Protein AF-A0A2A2J2Y9-F1 (afdb_monomer_lite)

InterPro domains:
  IPR006342 Methyltransferase FkbM [PF05050] (3-60)
  IPR026913 Probable methyltransferase-like protein 24 [PTHR32026] (1-91)
  IPR029063 S-adenosyl-L-methionine-dependent methyltransferase superfamily [G3DSA:3.40.50.150] (2-69)
  IPR029063 S-adenosyl-L-methionine-dependent methyltransferase superfamily [SSF53335] (8-65)

Organism: NCBI:txid2018661

Structure (mmCIF, N/CA/C/O backbone):
data_AF-A0A2A2J2Y9-F1
#
_entry.id   AF-A0A2A2J2Y9-F1
#
loop_
_atom_site.group_PDB
_atom_site.id
_atom_site.type_symbol
_atom_site.label_atom_id
_atom_site.label_alt_id
_atom_site.label_comp_id
_atom_site.label_asym_id
_atom_site.label_entity_id
_atom_site.label_seq_id
_atom_site.pdbx_PDB_ins_code
_atom_site.Cartn_x
_atom_site.Cartn_y
_atom_site.Cartn_z
_atom_site.occupancy
_atom_site.B_iso_or_equiv
_atom_site.auth_seq_id
_atom_site.auth_comp_id
_atom_site.auth_asym_id
_atom_site.auth_atom_id
_atom_site.pdbx_PDB_model_num
ATOM 1 N N . MET A 1 1 ? -3.480 18.601 1.961 1.00 49.03 1 MET A N 1
ATOM 2 C CA . MET A 1 1 ? -4.949 18.503 2.110 1.00 49.03 1 MET A CA 1
ATOM 3 C C . MET A 1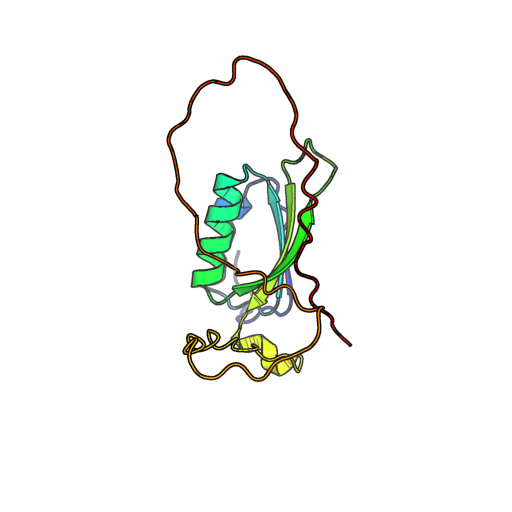 1 ? -5.328 18.974 3.501 1.00 49.03 1 MET A C 1
ATOM 5 O O . MET A 1 1 ? -4.681 18.546 4.449 1.00 49.03 1 MET A O 1
ATOM 9 N N . LYS A 1 2 ? -6.316 19.867 3.633 1.00 45.72 2 LYS A N 1
ATOM 10 C CA . LYS A 1 2 ? -6.972 20.091 4.927 1.00 45.72 2 LYS A CA 1
ATOM 11 C C . LYS A 1 2 ? -7.773 18.824 5.227 1.00 45.72 2 LYS A C 1
ATOM 13 O O . LYS A 1 2 ? -8.546 18.398 4.376 1.00 45.72 2 LYS A O 1
ATOM 18 N N . SER A 1 3 ? -7.522 18.178 6.359 1.00 56.91 3 SER A N 1
ATOM 19 C CA . SER A 1 3 ? -8.372 17.085 6.817 1.00 56.91 3 SER A CA 1
ATOM 20 C C . SER A 1 3 ? -9.687 17.702 7.288 1.00 56.91 3 SER A C 1
ATOM 22 O O . SER A 1 3 ? -9.703 18.495 8.225 1.00 56.91 3 SER A O 1
ATOM 24 N N . GLU A 1 4 ? -10.796 17.358 6.637 1.00 67.75 4 GLU A N 1
ATOM 25 C CA . GLU A 1 4 ? -12.162 17.758 7.026 1.00 67.75 4 GLU A CA 1
ATOM 26 C C . GLU A 1 4 ? -12.614 17.039 8.322 1.00 67.75 4 GLU A C 1
ATOM 28 O O . GLU A 1 4 ? -13.745 16.583 8.442 1.00 67.75 4 GLU A O 1
ATOM 33 N N . GLY A 1 5 ? -11.703 16.819 9.279 1.00 66.38 5 GLY A N 1
ATOM 34 C CA . GLY A 1 5 ? -11.944 15.981 10.458 1.00 66.38 5 GLY A CA 1
ATOM 35 C C . GLY A 1 5 ? -12.100 14.483 10.157 1.00 66.38 5 GLY A C 1
ATOM 36 O O . GLY A 1 5 ? -12.465 13.723 11.049 1.00 66.38 5 GLY A O 1
ATOM 37 N N . ILE A 1 6 ? -11.819 14.039 8.927 1.00 67.25 6 ILE A N 1
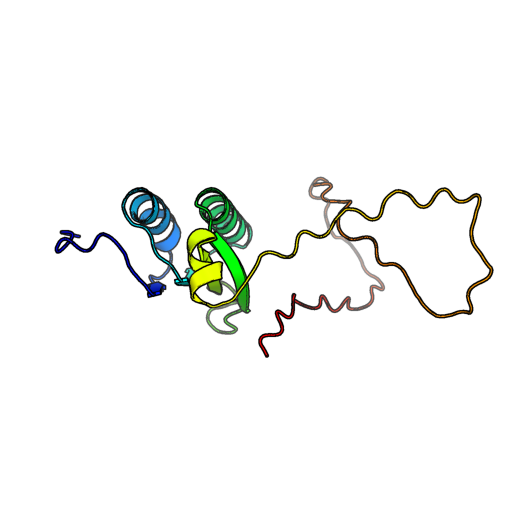ATOM 38 C CA . ILE A 1 6 ? -11.853 12.621 8.546 1.00 67.25 6 ILE A CA 1
ATOM 39 C C . ILE A 1 6 ? -10.625 11.930 9.139 1.00 67.25 6 ILE A C 1
ATOM 41 O O . ILE A 1 6 ? -9.506 12.153 8.687 1.00 67.25 6 ILE A O 1
ATOM 45 N N . THR A 1 7 ? -10.841 11.107 10.163 1.00 69.50 7 THR A N 1
ATOM 46 C CA . THR A 1 7 ? -9.784 10.350 10.856 1.00 69.50 7 THR A CA 1
ATOM 47 C C . THR A 1 7 ? -9.700 8.890 10.414 1.00 69.50 7 THR A C 1
ATOM 49 O O . THR A 1 7 ? -8.717 8.216 10.709 1.00 69.50 7 THR A O 1
ATOM 52 N N . SER A 1 8 ? -10.713 8.399 9.695 1.00 78.38 8 SER A N 1
ATOM 53 C CA . SER A 1 8 ? -10.752 7.043 9.150 1.00 78.38 8 SER A CA 1
ATOM 54 C C . SER A 1 8 ? -11.338 7.053 7.745 1.00 78.38 8 SER A C 1
ATOM 56 O O . SER A 1 8 ? -12.315 7.754 7.474 1.00 78.38 8 SER A O 1
ATOM 58 N N . VAL A 1 9 ? -10.719 6.292 6.848 1.00 90.81 9 VAL A N 1
ATOM 59 C CA . VAL A 1 9 ? -11.146 6.150 5.454 1.00 90.81 9 VAL A CA 1
ATOM 60 C C . VAL A 1 9 ? -11.442 4.679 5.197 1.00 90.81 9 VAL A C 1
ATOM 62 O O . VAL A 1 9 ? -10.620 3.815 5.487 1.00 90.81 9 VAL A O 1
ATOM 65 N N . GLU A 1 10 ? -12.613 4.369 4.644 1.00 94.12 10 GLU A N 1
ATOM 66 C CA . GLU A 1 10 ? -12.957 2.972 4.363 1.00 94.12 10 GLU A CA 1
ATOM 67 C C . GLU A 1 10 ? -12.175 2.418 3.171 1.00 94.12 10 GLU A C 1
ATOM 69 O O . GLU A 1 10 ? -11.595 1.337 3.240 1.00 94.12 10 GLU A O 1
ATOM 74 N N . LEU A 1 11 ? -12.165 3.187 2.085 1.00 95.25 11 LEU A N 1
ATOM 75 C CA . LEU A 1 11 ? -11.585 2.829 0.804 1.00 95.25 11 LEU A CA 1
ATOM 76 C C . LEU A 1 11 ? -10.827 4.038 0.260 1.00 95.25 11 LEU A C 1
ATOM 78 O O . LEU A 1 11 ? -11.401 5.121 0.134 1.00 95.25 11 LEU A O 1
ATOM 82 N N . LEU A 1 12 ? -9.563 3.843 -0.095 1.00 96.31 12 LEU A N 1
ATOM 83 C CA . LEU A 1 12 ? -8.747 4.835 -0.782 1.00 96.31 12 LEU A CA 1
ATOM 84 C C . LEU A 1 12 ? -8.327 4.279 -2.140 1.00 96.31 12 LEU A C 1
ATOM 86 O O . LEU A 1 12 ? -7.609 3.283 -2.200 1.00 96.31 12 LEU A O 1
ATOM 90 N N . LYS A 1 13 ? -8.766 4.929 -3.221 1.00 97.06 13 LYS A N 1
ATOM 91 C CA . LYS A 1 13 ? -8.280 4.653 -4.575 1.00 97.06 13 LYS A CA 1
ATOM 92 C C . LYS A 1 13 ? -7.202 5.671 -4.953 1.00 97.06 13 LYS A C 1
ATOM 94 O O . LYS A 1 13 ? -7.437 6.868 -4.789 1.00 97.06 13 LYS A O 1
ATOM 99 N N . ILE A 1 14 ? -6.057 5.210 -5.453 1.00 96.12 14 ILE A N 1
ATOM 100 C CA . ILE A 1 14 ? -4.920 6.052 -5.848 1.00 96.12 14 ILE A CA 1
ATOM 101 C C . ILE A 1 14 ? -4.422 5.629 -7.227 1.00 96.12 14 ILE A C 1
ATOM 103 O O . ILE A 1 14 ? -4.176 4.453 -7.468 1.00 96.12 14 ILE A O 1
ATOM 107 N N . ASP A 1 15 ? -4.269 6.617 -8.091 1.00 95.25 15 ASP A N 1
ATOM 108 C CA . ASP A 1 15 ? -3.666 6.531 -9.414 1.00 95.25 15 ASP A CA 1
ATOM 109 C C . ASP A 1 15 ? -3.234 7.970 -9.735 1.00 95.25 15 ASP A C 1
ATOM 111 O O . ASP A 1 15 ? -4.079 8.853 -9.919 1.00 95.25 15 ASP A O 1
ATOM 115 N N . ILE A 1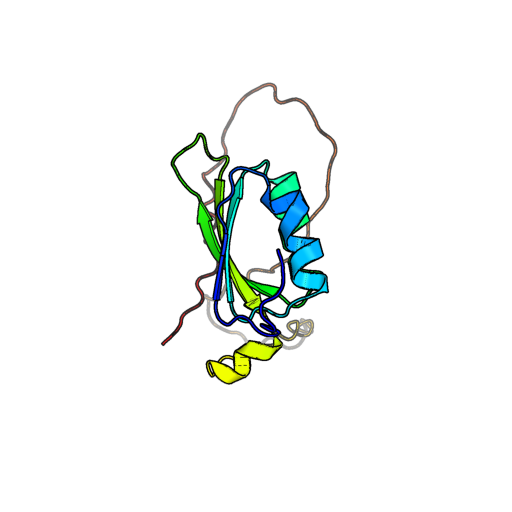 16 ? -1.938 8.252 -9.572 1.00 95.50 16 ILE A N 1
ATOM 116 C CA . ILE A 1 16 ? -1.384 9.614 -9.619 1.00 95.50 16 ILE A CA 1
ATOM 117 C C . ILE A 1 16 ? -0.038 9.661 -10.351 1.00 95.50 16 ILE A C 1
ATOM 119 O O . ILE A 1 16 ? 0.814 10.502 -10.042 1.00 95.50 16 ILE A O 1
ATOM 123 N N . GLU A 1 17 ? 0.137 8.781 -11.338 1.00 94.12 17 GLU A N 1
ATOM 124 C CA . GLU A 1 17 ? 1.184 8.863 -12.364 1.00 94.12 17 GLU A CA 1
ATOM 125 C C . GLU A 1 17 ? 2.617 8.997 -11.802 1.00 94.12 17 GLU A C 1
ATOM 127 O O . GLU A 1 17 ? 3.448 9.758 -12.308 1.00 94.12 17 GLU A O 1
ATOM 132 N N . GLY A 1 18 ? 2.928 8.284 -10.715 1.00 92.44 18 GLY A N 1
ATOM 133 C CA . GLY A 1 18 ? 4.272 8.211 -10.124 1.00 92.44 18 GLY A CA 1
ATOM 134 C C . GLY A 1 18 ? 4.422 8.970 -8.809 1.00 92.44 18 GLY A C 1
ATOM 135 O O . GLY A 1 18 ? 5.391 8.743 -8.077 1.00 92.44 18 GLY A O 1
ATOM 136 N N . ALA A 1 19 ? 3.472 9.843 -8.461 1.00 96.38 19 ALA A N 1
ATOM 137 C CA . ALA A 1 19 ? 3.491 10.546 -7.179 1.00 96.38 19 ALA A CA 1
ATOM 138 C C . ALA A 1 19 ? 3.170 9.622 -5.983 1.00 96.38 19 ALA A C 1
ATOM 140 O O . ALA A 1 19 ? 3.287 10.052 -4.832 1.00 96.38 19 ALA A O 1
ATOM 141 N N . GLU A 1 20 ? 2.827 8.345 -6.214 1.00 97.06 20 GLU A N 1
ATOM 142 C CA . GLU A 1 20 ? 2.505 7.372 -5.160 1.00 97.06 20 GLU A CA 1
ATOM 143 C C . GLU A 1 20 ? 3.649 7.228 -4.147 1.00 97.06 20 GLU A C 1
ATOM 145 O O . GLU A 1 20 ? 3.405 7.107 -2.945 1.00 97.06 20 GLU A O 1
ATOM 150 N N . PHE A 1 21 ? 4.899 7.293 -4.617 1.00 97.00 21 PHE A N 1
ATOM 151 C CA . PHE A 1 21 ? 6.088 7.135 -3.773 1.00 97.00 21 PHE A CA 1
ATOM 152 C C . PHE A 1 21 ? 6.290 8.274 -2.773 1.00 97.00 21 PHE A C 1
ATOM 154 O O . PHE A 1 21 ? 6.887 8.046 -1.722 1.00 97.00 21 PHE A O 1
ATOM 161 N N . ASP A 1 22 ? 5.798 9.471 -3.088 1.00 96.56 22 ASP A N 1
ATOM 162 C CA . ASP A 1 22 ? 6.037 10.665 -2.277 1.00 96.56 22 ASP A CA 1
ATOM 163 C C . ASP A 1 22 ? 4.873 10.952 -1.325 1.00 96.56 22 ASP A C 1
ATOM 165 O O . ASP A 1 22 ? 5.070 11.524 -0.253 1.00 96.56 22 ASP A O 1
ATOM 169 N N . VAL A 1 23 ? 3.649 10.559 -1.695 1.00 95.81 23 VAL A N 1
ATOM 170 C CA . VAL A 1 23 ? 2.445 10.950 -0.943 1.00 95.81 23 VA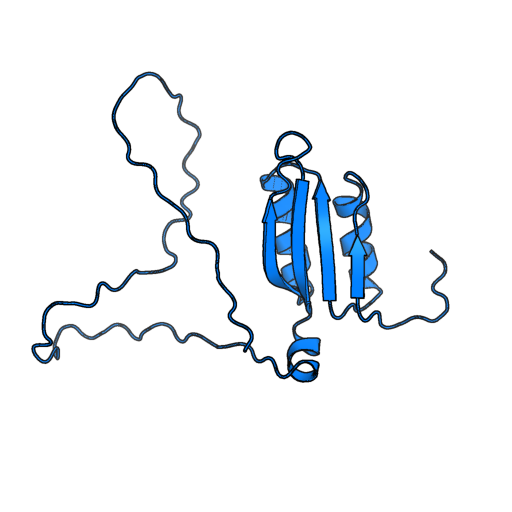L A CA 1
ATOM 171 C C . VAL A 1 23 ? 1.892 9.850 -0.050 1.00 95.81 23 VAL A C 1
ATOM 173 O O . VAL A 1 23 ? 1.301 10.165 0.984 1.00 95.81 23 VAL A O 1
ATOM 176 N N . LEU A 1 24 ? 2.060 8.576 -0.423 1.00 96.00 24 LEU A N 1
ATOM 177 C CA . LEU A 1 24 ? 1.325 7.489 0.219 1.00 96.00 24 LEU A CA 1
ATOM 178 C C . LEU A 1 24 ? 1.748 7.296 1.672 1.00 96.00 24 LEU A C 1
ATOM 180 O O . LEU A 1 24 ? 0.914 7.371 2.568 1.00 96.00 24 LEU A O 1
ATOM 184 N N . ILE A 1 25 ? 3.040 7.089 1.926 1.00 96.56 25 ILE A N 1
ATOM 185 C CA . ILE A 1 25 ? 3.519 6.817 3.287 1.00 96.56 25 ILE A CA 1
ATOM 186 C C . ILE A 1 25 ? 3.250 8.003 4.231 1.00 96.56 25 ILE A C 1
ATOM 188 O O . ILE A 1 25 ? 2.606 7.782 5.256 1.00 96.56 25 ILE A O 1
ATOM 192 N N . PRO A 1 26 ? 3.571 9.266 3.875 1.00 94.94 26 PRO A N 1
ATOM 193 C CA . PRO A 1 26 ? 3.233 10.409 4.730 1.00 94.94 26 PRO A CA 1
ATOM 194 C C . PRO A 1 26 ? 1.730 10.582 4.994 1.00 94.94 26 PRO A C 1
ATOM 196 O O . PRO A 1 26 ? 1.336 11.203 5.986 1.00 94.94 26 PRO A O 1
ATOM 199 N N . PHE A 1 27 ? 0.874 10.088 4.093 1.00 93.06 27 PHE A N 1
ATOM 200 C CA . PHE A 1 27 ? -0.570 10.059 4.303 1.00 93.06 27 PHE A CA 1
ATOM 201 C C . PHE A 1 27 ? -0.975 8.976 5.315 1.00 93.06 27 PHE A C 1
ATOM 203 O O . PHE A 1 27 ? -1.757 9.273 6.224 1.00 93.06 27 PHE A O 1
ATOM 210 N N . LEU A 1 28 ? -0.425 7.763 5.193 1.00 93.31 28 LEU A N 1
ATOM 211 C CA . LEU A 1 28 ? -0.712 6.624 6.078 1.00 93.31 28 LEU A CA 1
ATOM 212 C C . LEU A 1 28 ? -0.173 6.810 7.505 1.00 93.31 28 LEU A C 1
ATOM 214 O O . LEU A 1 28 ? -0.752 6.284 8.448 1.00 93.31 28 LEU A O 1
ATOM 218 N N . GLU A 1 29 ? 0.869 7.621 7.694 1.00 92.12 29 GLU A N 1
ATOM 219 C CA . GLU A 1 29 ? 1.356 8.016 9.028 1.00 92.12 29 GLU A CA 1
ATOM 220 C C . GLU A 1 29 ? 0.342 8.861 9.820 1.00 92.12 29 GLU A C 1
ATOM 222 O O . GLU A 1 29 ? 0.428 8.969 11.043 1.00 92.12 29 GLU A O 1
ATOM 227 N N . LYS A 1 30 ? -0.609 9.499 9.128 1.00 89.81 30 LYS A N 1
ATOM 228 C CA . LYS A 1 30 ? -1.567 10.448 9.723 1.00 89.81 30 LYS A CA 1
ATOM 229 C C . LYS A 1 30 ? -3.006 9.952 9.690 1.00 89.81 30 LYS A C 1
ATOM 231 O O . LYS A 1 30 ? -3.848 10.515 10.385 1.00 89.81 30 LYS A O 1
ATOM 236 N N . ASN A 1 31 ? -3.297 8.954 8.860 1.00 88.81 31 ASN A N 1
ATOM 237 C CA . ASN A 1 31 ? -4.647 8.477 8.597 1.00 88.81 31 ASN A CA 1
ATOM 238 C C . ASN A 1 31 ? -4.644 6.955 8.501 1.00 88.81 31 ASN A C 1
ATOM 240 O O . ASN A 1 31 ? -3.782 6.369 7.849 1.00 88.81 31 ASN A O 1
ATOM 244 N N . THR A 1 32 ? -5.663 6.319 9.069 1.00 86.81 32 THR A N 1
ATOM 245 C CA . THR A 1 32 ? -5.894 4.887 8.871 1.00 86.81 32 THR A CA 1
ATOM 246 C C . THR A 1 32 ? -6.896 4.679 7.740 1.00 86.81 32 THR A C 1
ATOM 248 O O . THR A 1 32 ? -7.970 5.289 7.730 1.00 86.81 32 THR A O 1
ATOM 251 N N . VAL A 1 33 ? -6.550 3.801 6.797 1.00 95.31 33 VAL A N 1
ATOM 252 C CA . VAL A 1 33 ? -7.418 3.376 5.697 1.00 95.31 33 VAL A CA 1
ATOM 253 C C . VAL A 1 33 ? -7.700 1.886 5.846 1.00 95.31 33 VAL A C 1
ATOM 255 O O . VAL A 1 33 ? -6.768 1.116 6.050 1.00 95.31 33 VAL A O 1
ATOM 258 N N . CYS A 1 34 ? -8.953 1.447 5.723 1.00 96.00 34 CYS A N 1
ATOM 259 C CA . CYS A 1 34 ? -9.233 0.010 5.759 1.00 96.00 34 CYS A CA 1
ATOM 260 C C . CYS A 1 34 ? -8.785 -0.711 4.485 1.00 96.00 34 CYS A C 1
ATOM 262 O O . CYS A 1 34 ? -8.104 -1.729 4.580 1.00 96.00 34 CYS A O 1
ATOM 264 N N . GLN A 1 35 ? -9.148 -0.203 3.307 1.00 97.44 35 GLN A N 1
ATOM 265 C CA . GLN A 1 35 ? -8.796 -0.799 2.019 1.00 97.44 35 GLN A CA 1
ATOM 266 C C . GLN A 1 35 ? -8.125 0.218 1.096 1.00 97.44 35 GLN A C 1
ATOM 268 O O . GLN A 1 35 ? -8.607 1.340 0.938 1.00 97.44 35 GLN A O 1
ATOM 273 N N . ILE A 1 36 ? -7.032 -0.185 0.453 1.00 98.25 36 ILE A N 1
ATOM 274 C CA . ILE A 1 36 ? -6.316 0.622 -0.536 1.00 98.25 36 ILE A CA 1
ATOM 275 C C . ILE A 1 36 ? -6.359 -0.099 -1.878 1.00 98.25 36 ILE A C 1
ATOM 277 O O . ILE A 1 36 ? -5.931 -1.248 -1.979 1.00 98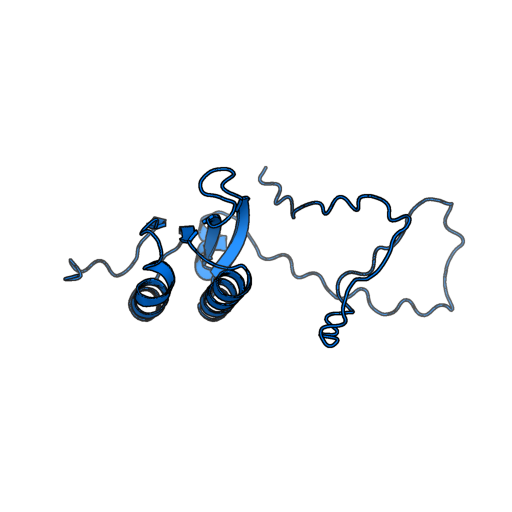.25 36 ILE A O 1
ATOM 281 N N . LEU A 1 37 ? -6.843 0.601 -2.899 1.00 98.31 37 LEU A N 1
ATOM 282 C CA . LEU A 1 37 ? -6.734 0.210 -4.301 1.00 98.31 37 LEU A CA 1
ATOM 283 C C . LEU A 1 37 ? -5.761 1.182 -4.959 1.00 98.31 37 LEU A C 1
ATOM 285 O O . LEU A 1 37 ? -6.056 2.372 -5.054 1.00 98.31 37 LEU A O 1
ATOM 289 N N . ILE A 1 38 ? -4.589 0.710 -5.360 1.00 97.62 38 ILE A N 1
ATOM 290 C CA . ILE A 1 38 ? -3.532 1.587 -5.861 1.00 97.62 38 ILE A CA 1
ATOM 291 C C . ILE A 1 38 ? -2.940 1.057 -7.154 1.00 97.62 38 ILE A C 1
ATOM 293 O O . ILE A 1 38 ? -2.519 -0.093 -7.205 1.00 97.62 38 ILE A O 1
ATOM 297 N N . GLU A 1 39 ? -2.864 1.907 -8.169 1.00 96.69 39 GLU A N 1
ATOM 298 C CA . GLU A 1 39 ? -1.983 1.689 -9.309 1.00 96.69 39 GLU A CA 1
ATOM 299 C C . GLU A 1 39 ? -0.629 2.335 -9.016 1.00 96.69 39 GLU A C 1
ATOM 301 O O . GLU A 1 39 ? -0.549 3.524 -8.711 1.00 96.69 39 GLU A O 1
ATOM 306 N N . ILE A 1 40 ? 0.446 1.543 -9.039 1.00 96.19 40 ILE A N 1
ATOM 307 C CA . ILE A 1 40 ? 1.796 2.050 -8.771 1.00 96.19 40 ILE A CA 1
ATOM 308 C C . ILE A 1 40 ? 2.557 2.179 -10.087 1.00 96.19 40 ILE A C 1
ATOM 310 O O . ILE A 1 40 ? 2.875 1.175 -10.726 1.00 96.19 40 ILE A O 1
ATOM 314 N N . HIS A 1 41 ? 2.933 3.410 -10.425 1.00 95.56 41 HIS A N 1
ATOM 315 C CA . HIS A 1 41 ? 3.669 3.753 -11.639 1.00 95.56 41 HIS A CA 1
ATOM 316 C C . HIS A 1 41 ? 5.182 3.745 -11.403 1.00 95.56 41 HIS A C 1
ATOM 318 O O . HIS A 1 41 ? 5.761 4.721 -10.921 1.00 95.56 41 HIS A O 1
ATOM 324 N N . GLY A 1 42 ? 5.884 2.664 -11.741 1.00 92.19 42 GLY A N 1
ATOM 325 C CA . GLY A 1 42 ? 7.340 2.655 -11.620 1.00 92.19 42 GLY A CA 1
ATOM 326 C C . GLY A 1 42 ? 8.027 1.324 -11.877 1.00 92.19 42 GLY A C 1
ATOM 327 O O . GLY A 1 42 ? 7.440 0.329 -12.284 1.00 92.19 42 GLY A O 1
ATOM 328 N N . THR A 1 43 ? 9.335 1.300 -11.619 1.00 92.12 43 THR A N 1
ATOM 329 C CA . THR A 1 43 ? 10.131 0.078 -11.772 1.00 92.12 43 THR A CA 1
ATOM 330 C C . THR A 1 43 ? 9.785 -0.943 -10.692 1.00 92.12 43 THR A C 1
ATOM 332 O O . THR A 1 43 ? 9.512 -0.576 -9.548 1.00 92.12 43 THR A O 1
ATOM 335 N N . VAL A 1 44 ? 9.928 -2.234 -11.010 1.00 91.00 44 VAL A N 1
ATOM 336 C CA . VAL A 1 44 ? 9.706 -3.348 -10.066 1.00 91.00 44 VAL A CA 1
ATOM 337 C C . VAL A 1 44 ? 10.417 -3.121 -8.727 1.00 91.00 44 VAL A C 1
ATOM 339 O O . VAL A 1 44 ? 9.841 -3.343 -7.666 1.00 91.00 44 VAL A O 1
ATOM 342 N N . LYS A 1 45 ? 11.657 -2.612 -8.749 1.00 94.00 45 LYS A N 1
ATOM 343 C CA . LYS A 1 45 ? 12.421 -2.315 -7.528 1.00 94.00 45 LYS A CA 1
ATOM 344 C C . LYS A 1 45 ? 11.738 -1.255 -6.658 1.00 94.00 45 LYS A C 1
ATOM 346 O O . LYS A 1 45 ? 11.681 -1.427 -5.441 1.00 94.00 45 LYS A O 1
ATOM 351 N N . LYS A 1 46 ? 11.241 -0.167 -7.259 1.00 95.12 46 LYS A N 1
ATOM 352 C CA . LYS A 1 46 ? 10.522 0.887 -6.529 1.00 95.12 46 LYS A CA 1
ATOM 353 C C . LYS A 1 46 ? 9.183 0.371 -6.003 1.00 95.12 46 LYS A C 1
ATOM 355 O O . LYS A 1 46 ? 8.885 0.594 -4.835 1.00 95.12 46 LYS A O 1
ATOM 360 N N . VAL A 1 47 ? 8.436 -0.365 -6.828 1.00 95.44 47 VAL A N 1
ATOM 361 C CA . VAL A 1 47 ? 7.147 -0.977 -6.460 1.00 95.44 47 VAL A CA 1
ATOM 362 C C . VAL A 1 47 ? 7.308 -1.891 -5.244 1.00 95.44 47 VAL A C 1
ATOM 364 O O . VAL A 1 47 ? 6.646 -1.689 -4.230 1.00 95.44 47 VAL A O 1
ATOM 367 N N . VAL A 1 48 ? 8.256 -2.835 -5.284 1.00 96.12 48 VAL A N 1
ATOM 368 C CA . VAL A 1 48 ? 8.548 -3.726 -4.146 1.00 96.12 48 VAL A CA 1
ATOM 369 C C . VAL A 1 48 ? 8.961 -2.933 -2.904 1.00 96.12 48 VAL A C 1
ATOM 371 O O . VAL A 1 48 ? 8.574 -3.289 -1.794 1.00 96.12 48 VAL A O 1
ATOM 374 N N . GLY A 1 49 ? 9.731 -1.854 -3.071 1.00 97.50 49 GLY A N 1
ATOM 375 C CA . GLY A 1 49 ? 10.089 -0.956 -1.973 1.00 97.50 49 GLY A CA 1
ATOM 376 C C . GLY A 1 49 ? 8.866 -0.320 -1.308 1.00 97.50 49 GLY A C 1
ATOM 377 O O . GLY A 1 49 ? 8.746 -0.369 -0.085 1.00 97.50 49 GLY A O 1
ATOM 378 N N . LEU A 1 50 ? 7.935 0.215 -2.101 1.00 97.56 50 LEU A N 1
ATOM 379 C CA . LEU A 1 50 ? 6.707 0.824 -1.586 1.00 97.56 50 LEU A CA 1
ATOM 380 C C . LEU A 1 50 ? 5.803 -0.212 -0.906 1.00 97.56 50 LEU A C 1
ATOM 382 O O . LEU A 1 50 ? 5.357 0.026 0.212 1.00 97.56 50 LEU A O 1
ATOM 386 N N . LEU A 1 51 ? 5.613 -1.392 -1.506 1.00 98.12 51 LEU A N 1
ATOM 387 C CA . LEU A 1 51 ? 4.830 -2.480 -0.902 1.00 98.12 51 LEU A CA 1
ATOM 388 C C . LEU A 1 51 ? 5.410 -2.933 0.447 1.00 98.12 51 LEU A C 1
ATOM 390 O O . LEU A 1 51 ? 4.660 -3.157 1.396 1.00 98.12 51 LEU A O 1
ATOM 394 N N . LYS A 1 52 ? 6.743 -3.007 0.575 1.00 98.06 52 LYS A N 1
ATOM 395 C CA . LYS A 1 52 ? 7.398 -3.273 1.867 1.00 98.06 52 LYS A CA 1
ATOM 396 C C . LYS A 1 52 ? 7.066 -2.192 2.890 1.00 98.06 52 LYS A C 1
ATOM 398 O O . LYS A 1 52 ? 6.686 -2.524 4.010 1.00 98.06 52 LYS A O 1
ATOM 403 N N . MET A 1 53 ? 7.147 -0.918 2.511 1.00 98.06 53 MET A N 1
ATOM 404 C CA . MET A 1 53 ? 6.773 0.178 3.407 1.00 98.06 53 MET A CA 1
ATOM 405 C C . MET A 1 53 ? 5.303 0.099 3.825 1.00 98.06 53 MET A C 1
ATOM 407 O O . MET A 1 53 ? 5.012 0.268 5.004 1.00 98.06 53 MET A O 1
ATOM 411 N N . MET A 1 54 ? 4.387 -0.232 2.913 1.00 97.62 54 MET A N 1
ATOM 412 C CA . MET A 1 54 ? 2.974 -0.445 3.251 1.00 97.62 54 MET A CA 1
ATOM 413 C C . MET A 1 54 ? 2.787 -1.616 4.224 1.00 97.62 54 MET A C 1
ATOM 415 O O . MET A 1 54 ? 2.007 -1.498 5.166 1.00 97.62 54 MET A O 1
ATOM 419 N N . SER A 1 55 ? 3.540 -2.710 4.063 1.00 96.81 55 SER A N 1
ATOM 420 C CA . SER A 1 55 ? 3.470 -3.847 4.994 1.00 96.81 55 SER A CA 1
ATOM 421 C C . SER A 1 55 ? 3.905 -3.478 6.415 1.00 96.81 55 SER A C 1
ATOM 423 O O . SER A 1 55 ? 3.272 -3.896 7.380 1.00 96.81 55 SER A O 1
ATOM 425 N N . LEU A 1 56 ? 4.911 -2.605 6.558 1.00 96.25 56 LEU A N 1
ATOM 426 C CA . LEU A 1 56 ? 5.326 -2.058 7.856 1.00 96.25 56 LEU A CA 1
ATOM 427 C C . LEU A 1 56 ? 4.252 -1.162 8.498 1.00 96.25 56 LEU A C 1
ATOM 429 O O . LEU A 1 56 ? 4.291 -0.944 9.703 1.00 96.25 56 LEU A O 1
ATOM 433 N N . HIS A 1 57 ? 3.291 -0.675 7.708 1.00 96.00 57 HIS A N 1
ATOM 434 C CA . HIS A 1 57 ? 2.124 0.081 8.170 1.00 96.00 57 HIS A CA 1
ATOM 435 C C . HIS A 1 57 ? 0.875 -0.804 8.334 1.00 96.00 57 HIS A C 1
ATOM 437 O O . HIS A 1 57 ? -0.237 -0.286 8.336 1.00 96.00 57 HIS A O 1
ATOM 443 N N . GLY A 1 58 ? 1.032 -2.130 8.433 1.00 95.69 58 GLY A N 1
ATOM 444 C CA . GLY A 1 58 ? -0.068 -3.057 8.726 1.00 95.69 58 GLY A CA 1
ATOM 445 C C . GLY A 1 58 ? -0.947 -3.419 7.526 1.00 95.69 58 GLY A C 1
ATOM 446 O O . GLY A 1 58 ? -2.020 -3.994 7.709 1.00 95.69 58 GLY A O 1
ATOM 447 N N . TYR A 1 59 ? -0.524 -3.099 6.298 1.00 97.06 59 TYR A N 1
ATOM 448 C CA . TYR A 1 59 ? -1.271 -3.451 5.089 1.00 97.06 59 TYR A CA 1
ATOM 449 C C . TYR A 1 59 ? -0.846 -4.803 4.518 1.00 97.06 59 TYR A C 1
ATOM 451 O O . TYR A 1 59 ? 0.329 -5.065 4.261 1.00 97.06 59 TYR A O 1
ATOM 459 N N . LEU A 1 60 ? -1.842 -5.637 4.245 1.00 95.94 60 LEU A N 1
ATOM 460 C CA . LEU A 1 60 ? -1.707 -6.954 3.648 1.00 95.94 60 LEU A CA 1
ATOM 461 C C . LEU A 1 60 ? -2.098 -6.879 2.175 1.00 95.94 60 LEU A C 1
ATOM 463 O O . LEU A 1 60 ? -3.210 -6.465 1.844 1.00 95.94 60 LEU A O 1
ATOM 467 N N . LEU A 1 61 ? -1.195 -7.303 1.295 1.00 96.50 61 LEU A N 1
ATOM 468 C CA . LEU A 1 61 ? -1.483 -7.465 -0.126 1.00 96.50 61 LEU A CA 1
ATOM 469 C C . LEU A 1 61 ? -2.335 -8.723 -0.334 1.00 96.50 61 LEU A C 1
ATOM 471 O O . LEU A 1 61 ? -1.891 -9.817 0.011 1.00 96.50 61 LEU A O 1
ATOM 475 N N . PHE A 1 62 ? -3.524 -8.584 -0.926 1.00 94.12 62 PHE A N 1
ATOM 476 C CA . PHE A 1 62 ? -4.401 -9.731 -1.210 1.00 94.12 62 PHE A CA 1
ATOM 477 C C . PHE A 1 62 ? -4.713 -9.923 -2.699 1.00 94.12 62 PHE A C 1
ATOM 479 O O . PHE A 1 62 ? -5.168 -10.998 -3.087 1.00 94.12 62 PHE A O 1
ATOM 486 N N . HIS A 1 63 ? -4.456 -8.918 -3.539 1.00 96.19 63 HIS A N 1
ATOM 487 C CA . HIS A 1 63 ? -4.625 -9.024 -4.986 1.00 96.19 63 HIS A CA 1
ATOM 488 C C . HIS A 1 63 ? -3.706 -8.054 -5.734 1.00 96.19 63 HIS A C 1
ATOM 490 O O . HIS A 1 63 ? -3.406 -6.971 -5.231 1.00 96.19 63 HIS A O 1
ATOM 496 N N . TYR A 1 64 ? -3.279 -8.442 -6.935 1.00 95.94 64 TYR A N 1
ATOM 497 C CA . TYR A 1 64 ? -2.599 -7.561 -7.875 1.00 95.94 64 TYR A CA 1
ATOM 498 C C . TYR A 1 64 ? -2.958 -7.926 -9.316 1.00 95.94 64 TYR A C 1
ATOM 500 O O . TYR A 1 64 ? -3.191 -9.099 -9.624 1.00 95.94 64 TYR A O 1
ATOM 508 N N . GLU A 1 65 ? -2.934 -6.928 -10.188 1.00 94.19 65 GLU A N 1
ATOM 509 C CA . GLU A 1 65 ? -3.100 -7.057 -11.631 1.00 94.19 65 GLU A CA 1
ATOM 510 C C . GLU A 1 65 ? -2.024 -6.210 -12.316 1.00 94.19 65 GLU A C 1
ATOM 512 O O . GLU A 1 65 ? -1.657 -5.145 -11.837 1.00 94.19 65 GLU A O 1
ATOM 517 N N . ILE A 1 66 ? -1.419 -6.732 -13.382 1.00 90.00 66 ILE A N 1
ATOM 518 C CA . ILE A 1 66 ? -0.432 -5.971 -14.152 1.00 90.00 66 ILE A CA 1
ATOM 519 C C . ILE A 1 66 ? -1.202 -5.218 -15.222 1.00 90.00 66 ILE A C 1
ATOM 521 O O . ILE A 1 66 ? -1.799 -5.872 -16.077 1.00 90.00 66 ILE A O 1
ATOM 525 N N . ASN A 1 67 ? -1.105 -3.889 -15.234 1.00 83.88 67 ASN A N 1
ATOM 526 C CA . ASN A 1 67 ? -1.687 -3.094 -16.301 1.00 83.88 67 ASN A CA 1
ATOM 527 C C . ASN A 1 67 ? -0.938 -3.401 -17.618 1.00 83.88 67 ASN A C 1
ATOM 529 O O . ASN A 1 67 ? 0.268 -3.141 -17.730 1.00 83.88 67 ASN A O 1
ATOM 533 N N . PRO A 1 68 ? -1.611 -3.988 -18.629 1.00 77.12 68 PRO A N 1
ATOM 534 C CA . PRO A 1 68 ? -0.979 -4.297 -19.908 1.00 77.12 68 PRO A CA 1
ATOM 535 C C . PRO A 1 68 ? -0.758 -3.041 -20.770 1.00 77.12 68 PRO A C 1
ATOM 537 O O . PRO A 1 68 ? 0.011 -3.082 -21.734 1.00 77.12 68 PRO A O 1
ATOM 540 N N . GLY A 1 69 ? -1.421 -1.928 -20.443 1.00 70.25 69 GLY A N 1
ATOM 541 C CA . GLY A 1 69 ? -1.163 -0.605 -21.001 1.00 70.25 69 GLY A CA 1
ATOM 542 C C . GLY A 1 69 ? 0.131 0.011 -20.450 1.00 70.25 69 GLY A C 1
ATOM 543 O O . GLY A 1 69 ? 0.649 -0.384 -19.413 1.00 70.25 69 GLY A O 1
ATOM 544 N N . GLY A 1 70 ? 0.714 0.977 -21.166 1.00 63.16 70 GLY A N 1
ATOM 545 C CA . GLY A 1 70 ? 1.816 1.782 -20.613 1.00 63.16 70 GLY A CA 1
ATOM 546 C C . GLY A 1 70 ? 3.182 1.086 -20.488 1.00 63.16 70 GLY A C 1
ATOM 547 O O . GLY A 1 70 ? 3.989 1.470 -19.646 1.00 63.16 70 GLY A O 1
ATOM 548 N N . ASN A 1 71 ? 3.491 0.094 -21.334 1.00 73.56 71 ASN A N 1
ATOM 549 C CA . ASN A 1 71 ? 4.795 -0.596 -21.372 1.00 73.56 71 ASN A CA 1
ATOM 550 C C . ASN A 1 71 ? 5.169 -1.343 -20.073 1.00 73.56 71 ASN A C 1
ATOM 552 O O . ASN A 1 71 ? 6.352 -1.400 -19.730 1.00 73.56 71 ASN A O 1
ATOM 556 N N . LEU A 1 72 ? 4.187 -1.923 -19.368 1.00 74.56 72 LEU A N 1
ATOM 557 C CA . LEU A 1 72 ? 4.401 -2.675 -18.118 1.00 74.56 72 LEU A CA 1
ATOM 558 C C . LEU A 1 72 ? 5.023 -1.822 -16.995 1.00 74.56 72 LEU A C 1
ATOM 560 O O . LEU A 1 72 ? 5.793 -2.326 -16.175 1.00 74.56 72 LEU A O 1
ATOM 564 N N . GLN A 1 73 ? 4.732 -0.518 -16.985 1.00 84.75 73 GLN A N 1
ATOM 565 C CA . GLN A 1 73 ? 5.233 0.420 -15.971 1.00 84.75 73 GLN A CA 1
ATOM 566 C C . GLN A 1 73 ? 4.219 0.724 -14.867 1.00 84.75 73 GLN A C 1
ATOM 568 O O . GLN A 1 73 ? 4.545 1.473 -13.949 1.00 84.75 73 GLN A O 1
ATOM 573 N N . ALA A 1 74 ? 3.027 0.136 -14.940 1.00 91.38 74 ALA A N 1
ATOM 574 C CA . ALA A 1 74 ? 1.970 0.298 -13.960 1.00 91.38 74 ALA A CA 1
ATOM 575 C C . ALA A 1 74 ? 1.423 -1.072 -13.536 1.00 91.38 74 ALA A C 1
ATOM 577 O O . ALA A 1 74 ? 1.483 -2.057 -14.279 1.00 91.38 74 ALA A O 1
ATOM 578 N N . THR A 1 75 ? 0.981 -1.182 -12.290 1.00 94.88 75 THR A N 1
ATOM 579 C CA . THR A 1 75 ? 0.425 -2.416 -11.719 1.00 94.88 75 THR A CA 1
ATOM 580 C C . THR A 1 75 ? -0.570 -2.023 -10.644 1.00 94.88 75 THR A C 1
ATOM 582 O O . THR A 1 75 ? -0.230 -1.239 -9.751 1.00 94.88 75 THR A O 1
ATOM 585 N N . GLU A 1 76 ? -1.779 -2.564 -10.723 1.00 96.00 76 GLU A N 1
ATOM 586 C CA . GLU A 1 76 ? -2.809 -2.392 -9.715 1.00 96.00 76 GLU A CA 1
ATOM 587 C C . GLU A 1 76 ? -2.589 -3.354 -8.543 1.00 96.00 76 GLU A C 1
ATOM 589 O O . GLU A 1 76 ? -2.321 -4.543 -8.709 1.00 96.00 76 GLU A O 1
ATOM 594 N N . PHE A 1 77 ? -2.740 -2.846 -7.326 1.00 97.81 77 PHE A N 1
ATOM 595 C CA . PHE A 1 77 ? -2.658 -3.605 -6.086 1.00 97.81 77 PHE A CA 1
ATOM 596 C C . PHE A 1 77 ? -3.886 -3.331 -5.227 1.00 97.81 77 PHE A C 1
ATOM 598 O O . PHE A 1 77 ? -4.347 -2.195 -5.107 1.00 97.81 77 PHE A O 1
ATOM 605 N N . SER A 1 78 ? -4.389 -4.381 -4.583 1.00 98.25 78 SER A N 1
ATOM 606 C CA . SER A 1 78 ? -5.422 -4.280 -3.554 1.00 98.25 78 SER A CA 1
ATOM 607 C C . SER A 1 78 ? -4.854 -4.723 -2.214 1.00 98.25 78 SER A C 1
ATOM 609 O O . SER A 1 78 ? -4.353 -5.845 -2.070 1.00 98.25 78 SER A O 1
ATOM 611 N N . LEU A 1 79 ? -4.925 -3.825 -1.235 1.00 98.00 79 LEU A N 1
ATOM 612 C CA . LEU A 1 79 ? -4.406 -4.040 0.106 1.00 98.00 79 LEU A CA 1
ATOM 613 C C . LEU A 1 79 ? -5.479 -3.778 1.158 1.00 98.00 79 LEU A C 1
ATOM 615 O O . LEU A 1 79 ? -6.335 -2.910 0.989 1.00 98.00 79 LEU A O 1
ATOM 619 N N . ILE A 1 80 ? -5.405 -4.510 2.265 1.00 96.88 80 ILE A N 1
ATOM 620 C CA . ILE A 1 80 ? -6.284 -4.344 3.424 1.00 96.88 80 ILE A CA 1
ATOM 621 C C . ILE A 1 80 ? -5.448 -4.160 4.686 1.00 96.88 80 ILE A C 1
ATOM 623 O O . ILE A 1 80 ? -4.463 -4.869 4.884 1.00 96.88 80 ILE A O 1
ATOM 627 N N . HIS A 1 81 ? -5.823 -3.212 5.540 1.00 96.44 81 HIS A N 1
ATOM 628 C CA . HIS A 1 81 ? -5.190 -3.065 6.845 1.00 96.44 81 HIS A CA 1
ATOM 629 C C . HIS A 1 81 ? -5.616 -4.216 7.766 1.00 96.44 81 HIS A C 1
ATOM 631 O O . HIS A 1 81 ? -6.802 -4.549 7.844 1.00 96.44 81 HIS A O 1
ATOM 637 N N . GLU A 1 82 ? -4.672 -4.817 8.489 1.00 94.62 82 GLU A N 1
ATOM 638 C CA . GLU A 1 82 ? -4.914 -6.010 9.313 1.00 94.62 82 GLU A CA 1
ATOM 639 C C . GLU A 1 82 ? -6.040 -5.822 10.344 1.00 94.62 82 GLU A C 1
ATOM 641 O O . GLU A 1 82 ? -6.848 -6.726 10.561 1.00 94.62 82 GLU A O 1
ATOM 646 N N . SER A 1 83 ? -6.169 -4.618 10.912 1.00 93.19 83 SER A N 1
ATOM 647 C CA . SER A 1 83 ? -7.226 -4.297 11.881 1.00 93.19 83 SER A CA 1
ATOM 648 C C . SER A 1 83 ? -8.638 -4.317 11.282 1.00 93.19 83 SER A C 1
ATOM 650 O O . SER A 1 83 ? -9.613 -4.407 12.027 1.00 93.19 83 SER A O 1
ATOM 652 N N . CYS A 1 84 ? -8.768 -4.259 9.953 1.00 95.06 84 CYS A N 1
ATOM 653 C CA . CYS A 1 84 ? -10.054 -4.260 9.262 1.00 95.06 84 CYS A CA 1
ATOM 654 C C . CYS A 1 84 ? -10.494 -5.659 8.811 1.00 95.06 84 CYS A C 1
ATOM 656 O O . CYS A 1 84 ? -11.644 -5.814 8.414 1.00 95.06 84 CYS A O 1
ATOM 658 N N . LEU A 1 85 ? -9.653 -6.695 8.913 1.00 92.62 85 LEU A N 1
ATOM 659 C CA . LEU A 1 85 ? -10.011 -8.057 8.488 1.00 92.62 85 LEU A CA 1
ATOM 660 C C . LEU A 1 85 ? -11.285 -8.571 9.174 1.00 92.62 85 LEU A C 1
ATOM 662 O O . LEU A 1 85 ? -12.221 -9.006 8.502 1.00 92.62 85 LEU A O 1
ATOM 666 N N . ALA A 1 86 ? -11.355 -8.434 10.501 1.00 90.56 86 ALA A N 1
ATOM 667 C CA . ALA A 1 86 ? -12.484 -8.915 11.296 1.00 90.56 86 ALA A CA 1
ATOM 668 C C . ALA A 1 86 ? -13.814 -8.258 10.889 1.00 90.56 86 ALA A C 1
ATOM 670 O O . ALA A 1 86 ? -14.854 -8.915 10.889 1.00 90.56 86 ALA A O 1
ATOM 671 N N . LYS A 1 87 ? -13.781 -6.981 10.481 1.00 91.25 87 LYS A N 1
ATOM 672 C CA . LYS A 1 87 ? -14.960 -6.253 9.986 1.00 91.25 87 LYS A CA 1
ATOM 673 C C . LYS A 1 87 ? -15.572 -6.921 8.752 1.00 91.25 87 LYS A C 1
ATOM 675 O O . LYS A 1 87 ? -16.787 -6.897 8.587 1.00 91.25 87 LYS A O 1
ATOM 680 N N . TYR A 1 88 ? -14.735 -7.519 7.910 1.00 89.38 88 TYR A N 1
ATOM 681 C CA . TYR A 1 88 ? -15.141 -8.215 6.691 1.00 89.38 88 TYR A CA 1
ATOM 682 C C . TYR A 1 88 ? -15.303 -9.728 6.886 1.00 89.38 88 TYR A C 1
ATOM 684 O O . TYR A 1 88 ? -15.424 -10.461 5.910 1.00 89.38 88 TYR A O 1
ATOM 692 N N . GLY A 1 89 ? -15.289 -10.214 8.133 1.00 90.50 89 GLY A N 1
ATOM 693 C CA . GLY A 1 89 ? -15.351 -11.648 8.430 1.00 90.50 89 GLY A CA 1
ATOM 694 C C . GLY A 1 89 ? -14.102 -12.424 7.998 1.00 90.50 89 GLY A C 1
ATOM 695 O O . GLY A 1 89 ? -14.125 -13.653 7.972 1.00 90.50 89 GLY A O 1
ATOM 696 N N . ALA A 1 90 ? -13.012 -11.727 7.666 1.00 88.75 90 ALA A N 1
ATOM 697 C CA . ALA A 1 90 ? -11.746 -12.330 7.284 1.00 88.75 90 ALA A CA 1
ATOM 698 C C . ALA A 1 90 ? -10.847 -12.536 8.510 1.00 88.75 90 ALA A C 1
ATOM 700 O O . ALA A 1 90 ? -10.879 -11.766 9.470 1.00 88.75 90 ALA A O 1
ATOM 701 N N . ASN A 1 91 ? -10.005 -13.566 8.455 1.00 85.81 91 ASN A N 1
ATOM 702 C CA . ASN A 1 91 ? -8.998 -13.852 9.471 1.00 85.81 91 ASN A CA 1
ATOM 703 C C . ASN A 1 91 ? -7.671 -14.209 8.800 1.00 85.81 91 ASN A C 1
ATOM 705 O O . ASN A 1 91 ? -7.653 -14.844 7.746 1.00 85.81 91 ASN A O 1
ATOM 709 N N . LEU A 1 92 ? -6.558 -13.838 9.436 1.00 85.44 92 LEU A N 1
ATOM 710 C CA . LEU A 1 92 ? -5.239 -14.315 9.031 1.00 85.44 92 LEU A CA 1
ATOM 711 C C . LEU A 1 92 ? -5.116 -15.807 9.340 1.00 85.44 92 LEU A C 1
ATOM 713 O O . LEU A 1 92 ? -5.215 -16.223 10.496 1.00 85.44 92 LEU A O 1
ATOM 717 N N . ILE A 1 93 ? -4.838 -16.606 8.313 1.00 83.00 93 ILE A N 1
ATOM 718 C CA . ILE A 1 93 ? -4.464 -18.005 8.494 1.00 83.00 93 ILE A CA 1
ATOM 719 C C . ILE A 1 93 ? -2.976 -18.030 8.832 1.00 83.00 93 ILE A C 1
ATOM 721 O O . ILE A 1 93 ? -2.126 -17.779 7.979 1.00 83.00 93 ILE A O 1
ATOM 725 N N . LYS A 1 94 ? -2.650 -18.321 10.094 1.00 77.06 94 LYS A N 1
ATOM 726 C CA . LYS A 1 94 ? -1.271 -18.616 10.484 1.00 77.06 94 LYS A CA 1
ATOM 727 C C . LYS A 1 94 ? -0.924 -20.002 9.963 1.00 77.06 94 LYS A C 1
ATOM 729 O O . LYS A 1 94 ? -1.362 -21.001 10.527 1.00 77.06 94 LYS A O 1
ATOM 734 N N . ILE A 1 95 ? -0.151 -20.052 8.887 1.00 71.31 95 ILE A N 1
ATOM 735 C CA . ILE A 1 95 ? 0.469 -21.297 8.448 1.00 71.31 95 ILE A CA 1
ATOM 736 C C . ILE A 1 95 ? 1.582 -21.578 9.456 1.00 71.31 95 ILE A C 1
ATOM 738 O O . ILE A 1 95 ? 2.538 -20.809 9.556 1.00 71.31 95 ILE A O 1
ATOM 742 N N . GLN A 1 96 ? 1.419 -22.624 10.267 1.00 52.34 96 GLN A N 1
ATOM 743 C CA . GLN A 1 96 ? 2.546 -23.120 11.046 1.00 52.34 96 GLN A CA 1
ATOM 744 C C . GLN A 1 96 ? 3.555 -23.730 10.068 1.00 52.34 96 GLN A C 1
ATOM 746 O O . GLN A 1 96 ? 3.126 -24.403 9.124 1.00 52.34 96 GLN A O 1
ATOM 751 N N . PRO A 1 97 ? 4.868 -23.507 10.262 1.00 56.84 97 PRO A N 1
ATOM 752 C CA . PRO A 1 97 ? 5.866 -24.319 9.589 1.00 56.84 97 PRO A CA 1
ATOM 753 C C . PRO A 1 97 ? 5.500 -25.778 9.842 1.00 56.84 97 PRO A C 1
ATOM 755 O O . PRO A 1 97 ? 5.177 -26.139 10.977 1.00 56.84 97 PRO A O 1
ATOM 758 N N . ILE A 1 98 ? 5.485 -26.588 8.787 1.00 62.22 98 ILE A N 1
ATOM 759 C CA . ILE A 1 98 ? 5.390 -28.035 8.948 1.00 62.22 98 ILE A CA 1
ATOM 760 C C . ILE A 1 98 ? 6.572 -28.380 9.854 1.00 62.22 98 ILE A C 1
ATOM 762 O O . ILE A 1 98 ? 7.710 -28.091 9.484 1.00 62.22 98 ILE A O 1
ATOM 766 N N . ALA A 1 99 ? 6.297 -28.851 11.075 1.00 52.91 99 ALA A N 1
ATOM 767 C CA . ALA A 1 99 ? 7.345 -29.365 11.943 1.00 52.91 99 ALA A CA 1
ATOM 768 C C . ALA A 1 99 ? 8.157 -30.355 11.107 1.00 52.91 99 ALA A C 1
ATOM 770 O O . ALA A 1 99 ? 7.554 -31.134 10.366 1.00 52.91 99 ALA A O 1
ATOM 771 N N . GLU A 1 100 ? 9.485 -30.245 11.158 1.00 49.41 100 GLU A N 1
ATOM 772 C CA . GLU A 1 100 ? 10.397 -31.188 10.515 1.00 49.41 100 GLU A CA 1
ATOM 773 C C . GLU A 1 100 ? 9.840 -32.596 10.742 1.00 49.41 100 GLU A C 1
ATOM 775 O O . GLU A 1 100 ? 9.633 -33.015 11.882 1.00 49.41 100 GLU A O 1
ATOM 780 N N . ILE A 1 101 ? 9.438 -33.258 9.656 1.00 52.06 101 ILE A N 1
ATOM 781 C CA . ILE A 1 101 ? 8.998 -34.643 9.730 1.00 52.06 101 ILE A CA 1
ATOM 782 C C . ILE A 1 101 ? 10.265 -35.396 10.121 1.00 52.06 101 ILE A C 1
ATOM 784 O O . ILE A 1 101 ? 11.185 -35.488 9.311 1.00 52.06 101 ILE A O 1
ATOM 788 N N . ASP A 1 102 ? 10.342 -35.851 11.373 1.00 46.75 102 ASP A N 1
ATOM 789 C CA . ASP A 1 102 ? 11.326 -36.851 11.772 1.00 46.75 102 ASP A CA 1
ATOM 790 C C . ASP A 1 102 ? 11.132 -38.048 10.826 1.00 46.75 102 ASP A C 1
ATOM 792 O O . ASP A 1 102 ? 10.101 -38.725 10.864 1.00 46.75 102 ASP A O 1
ATOM 796 N N . ASP A 1 103 ? 12.118 -38.264 9.953 1.00 51.41 103 ASP A N 1
ATOM 797 C CA . ASP A 1 103 ? 12.161 -39.242 8.846 1.00 51.41 103 ASP A CA 1
ATOM 798 C C . ASP A 1 103 ? 12.002 -40.710 9.317 1.00 51.41 103 ASP A C 1
ATOM 800 O O . ASP A 1 103 ? 11.915 -41.646 8.529 1.00 51.41 103 ASP A O 1
ATOM 804 N N . ASP A 1 104 ? 11.922 -40.933 10.631 1.00 53.53 104 ASP A N 1
ATOM 805 C CA . ASP A 1 104 ? 11.966 -42.255 11.251 1.00 53.53 104 ASP A CA 1
ATOM 806 C C . ASP A 1 104 ? 10.585 -42.915 11.448 1.00 53.53 104 ASP A C 1
ATOM 808 O O . ASP A 1 104 ? 10.521 -44.052 11.918 1.00 53.53 104 ASP A O 1
ATOM 812 N N . ASN A 1 105 ? 9.466 -42.253 11.115 1.00 48.72 105 ASN A N 1
ATOM 813 C CA . ASN A 1 105 ? 8.114 -42.820 11.289 1.00 48.72 105 ASN A CA 1
ATOM 814 C C . ASN A 1 105 ? 7.140 -42.496 10.139 1.00 48.72 105 ASN A C 1
ATOM 816 O O . ASN A 1 105 ? 6.007 -42.064 10.369 1.00 48.72 105 ASN A O 1
ATOM 820 N N . GLN A 1 106 ? 7.546 -42.745 8.895 1.00 46.03 106 GLN A N 1
ATOM 821 C CA . GLN A 1 106 ? 6.638 -42.708 7.745 1.00 46.03 106 GLN A CA 1
ATOM 822 C C . GLN A 1 106 ? 5.850 -44.039 7.644 1.00 46.03 106 GLN A C 1
ATOM 824 O O . GLN A 1 106 ? 6.458 -45.077 7.382 1.00 46.03 106 GLN A O 1
ATOM 829 N N . PRO A 1 107 ? 4.515 -44.079 7.832 1.00 44.12 107 PRO A N 1
ATOM 830 C CA . PRO A 1 107 ? 3.714 -45.176 7.297 1.00 44.12 107 PRO A CA 1
ATOM 831 C C . PRO A 1 107 ? 3.707 -45.093 5.763 1.00 44.12 107 PRO A C 1
ATOM 833 O O . PRO A 1 107 ? 3.607 -43.999 5.207 1.00 44.12 107 PRO A O 1
ATOM 836 N N . ASP A 1 108 ? 3.807 -46.241 5.089 1.00 49.47 108 ASP A N 1
ATOM 837 C CA . ASP A 1 108 ? 3.757 -46.342 3.625 1.00 49.47 108 ASP A CA 1
ATOM 838 C C . ASP A 1 108 ? 2.437 -45.743 3.084 1.00 49.47 108 ASP A C 1
ATOM 840 O O . ASP A 1 108 ? 1.386 -46.387 3.116 1.00 49.47 108 ASP A O 1
ATOM 844 N N . GLU A 1 109 ? 2.476 -44.498 2.603 1.00 47.03 109 GLU A N 1
ATOM 845 C CA . GLU A 1 109 ? 1.364 -43.819 1.923 1.00 47.03 109 GLU A CA 1
ATOM 846 C C . GLU A 1 109 ? 1.535 -43.915 0.392 1.00 47.03 109 GLU A C 1
ATOM 848 O O . GLU A 1 109 ? 2.660 -43.875 -0.113 1.00 47.03 109 GLU A O 1
ATOM 853 N N . PRO A 1 110 ? 0.433 -44.061 -0.368 1.00 43.56 110 PRO A N 1
ATOM 854 C CA . PRO A 1 110 ? 0.474 -44.356 -1.794 1.00 43.56 110 PRO A CA 1
ATOM 855 C C . PRO A 1 110 ? 0.812 -43.120 -2.641 1.00 43.56 110 PRO A C 1
ATOM 857 O O . PRO A 1 110 ? 0.422 -41.996 -2.329 1.00 43.56 110 PRO A O 1
ATOM 860 N N . ASP A 1 111 ? 1.502 -43.369 -3.755 1.00 44.12 111 ASP A N 1
ATOM 861 C CA . ASP A 1 111 ? 1.950 -42.401 -4.761 1.00 44.12 111 ASP A CA 1
ATOM 862 C C . ASP A 1 111 ? 0.942 -41.264 -5.028 1.00 44.12 111 ASP A C 1
ATOM 864 O O . ASP A 1 111 ? -0.128 -41.492 -5.602 1.00 44.12 111 ASP A O 1
ATOM 868 N N . GLY A 1 112 ? 1.296 -40.010 -4.698 1.00 42.94 112 GLY A N 1
ATOM 869 C CA . GLY A 1 112 ? 0.513 -38.882 -5.217 1.00 42.94 112 GLY A CA 1
ATOM 870 C C . GLY A 1 112 ? 0.687 -37.466 -4.667 1.00 42.94 112 GLY A C 1
ATOM 871 O O . GLY A 1 112 ? 0.170 -36.553 -5.311 1.00 42.94 112 GLY A O 1
ATOM 872 N N . LEU A 1 113 ? 1.381 -37.207 -3.552 1.00 35.75 113 LEU A N 1
ATOM 873 C CA . LEU A 1 113 ? 1.502 -35.835 -3.021 1.00 35.75 113 LEU A CA 1
ATOM 874 C C . LEU A 1 113 ? 2.940 -35.302 -3.071 1.00 35.75 113 LEU A C 1
ATOM 876 O O . LEU A 1 113 ? 3.781 -35.631 -2.243 1.00 35.75 113 LEU A O 1
ATOM 880 N N . ILE A 1 114 ? 3.210 -34.421 -4.038 1.00 38.72 114 ILE A N 1
ATOM 881 C CA . ILE A 1 114 ? 4.452 -33.641 -4.101 1.00 38.72 114 ILE A CA 1
ATOM 882 C C . ILE A 1 114 ? 4.344 -32.467 -3.116 1.00 38.72 114 ILE A C 1
ATOM 884 O O . ILE A 1 114 ? 3.555 -31.542 -3.326 1.00 38.72 114 ILE A O 1
ATOM 888 N N . HIS A 1 115 ? 5.162 -32.483 -2.060 1.00 37.88 115 HIS A N 1
ATOM 889 C CA . HIS A 1 115 ? 5.390 -31.337 -1.179 1.00 37.88 115 HIS A CA 1
ATOM 890 C C . HIS A 1 115 ? 6.244 -30.282 -1.902 1.00 37.88 115 HIS A C 1
ATOM 892 O O . HIS A 1 115 ? 7.425 -30.487 -2.170 1.00 37.88 115 HIS A O 1
ATOM 898 N N . HIS A 1 116 ? 5.652 -29.129 -2.221 1.00 37.62 116 HIS A N 1
ATOM 899 C CA . HIS A 1 116 ? 6.400 -27.960 -2.684 1.00 37.62 116 HIS A CA 1
ATOM 900 C C . HIS A 1 116 ? 6.816 -27.105 -1.482 1.00 37.62 116 HIS A C 1
ATOM 902 O O . HIS A 1 116 ? 5.982 -26.444 -0.863 1.00 37.62 116 HIS A O 1
ATOM 908 N N . HIS A 1 117 ? 8.113 -27.111 -1.171 1.00 35.12 117 HIS A N 1
ATOM 909 C CA . HIS A 1 117 ? 8.732 -26.203 -0.209 1.00 35.12 117 HIS A CA 1
ATOM 910 C C . HIS A 1 117 ? 8.618 -24.755 -0.712 1.00 35.12 117 HIS A C 1
ATOM 912 O O . HIS A 1 117 ? 9.082 -24.424 -1.805 1.00 35.12 117 HIS A O 1
ATOM 918 N N . LEU A 1 118 ? 7.952 -23.901 0.068 1.00 44.38 118 LEU A N 1
ATOM 919 C CA . LEU A 1 118 ? 7.841 -22.469 -0.188 1.00 44.38 118 LEU A CA 1
ATOM 920 C C . LEU A 1 118 ? 8.855 -21.720 0.682 1.00 44.38 118 LEU A C 1
ATOM 922 O O . LEU A 1 118 ? 8.775 -21.777 1.903 1.00 44.38 118 LEU A O 1
ATOM 926 N N . PHE A 1 119 ? 9.706 -20.949 0.002 1.00 35.03 119 PHE A N 1
ATOM 927 C CA . PHE A 1 119 ? 10.629 -19.938 0.527 1.00 35.03 119 PHE A CA 1
ATOM 928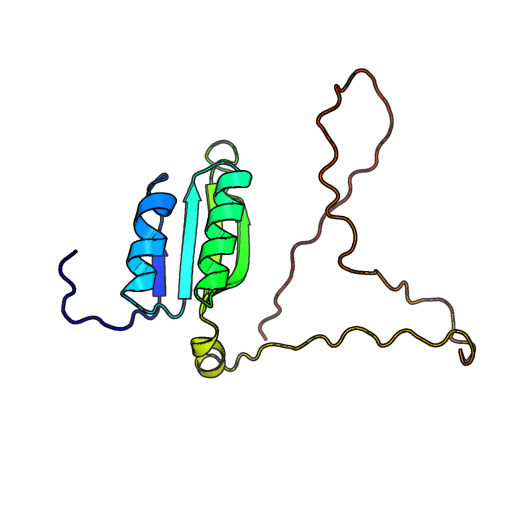 C C . PHE A 1 119 ? 11.891 -20.445 1.223 1.00 35.03 119 PHE A C 1
ATOM 930 O O . PHE A 1 119 ? 12.062 -20.227 2.410 1.00 35.03 119 PHE A O 1
ATOM 937 N N . ASP A 1 120 ? 12.833 -20.940 0.430 1.00 33.22 120 ASP A N 1
ATOM 938 C CA . ASP A 1 120 ? 14.249 -20.628 0.617 1.00 33.22 120 ASP A CA 1
ATOM 939 C C . ASP A 1 120 ? 14.839 -20.329 -0.773 1.00 33.22 120 ASP A C 1
ATOM 941 O O . ASP A 1 120 ? 14.365 -20.875 -1.765 1.00 33.22 120 ASP A O 1
ATOM 945 N N . ASP A 1 121 ? 15.795 -19.400 -0.846 1.00 32.19 121 ASP A N 1
ATOM 946 C CA . ASP A 1 121 ? 16.476 -18.865 -2.047 1.00 32.19 121 ASP A CA 1
ATOM 947 C C . ASP A 1 121 ? 15.995 -17.499 -2.578 1.00 32.19 121 ASP A C 1
ATOM 949 O O . ASP A 1 121 ? 15.605 -17.322 -3.733 1.00 32.19 121 ASP A O 1
ATOM 953 N N . VAL A 1 122 ? 16.177 -16.452 -1.764 1.00 32.12 122 VAL A N 1
ATOM 954 C CA . VAL A 1 122 ? 16.573 -15.135 -2.299 1.00 32.12 122 VAL A CA 1
ATOM 955 C C . VAL A 1 122 ? 18.077 -14.977 -2.092 1.00 32.12 122 VAL A C 1
ATOM 957 O O . VAL A 1 122 ? 18.532 -14.297 -1.175 1.00 32.12 122 VAL A O 1
ATOM 960 N N . HIS A 1 123 ? 18.865 -15.616 -2.957 1.00 28.12 123 HIS A N 1
ATOM 961 C CA . HIS A 1 123 ? 20.277 -15.281 -3.117 1.00 28.12 123 HIS A CA 1
ATOM 962 C C . HIS A 1 123 ? 20.393 -14.205 -4.204 1.00 28.12 123 HIS A C 1
ATOM 964 O O . HIS A 1 123 ? 20.141 -14.456 -5.382 1.00 28.12 123 HIS A O 1
ATOM 970 N N . VAL A 1 124 ? 20.744 -12.976 -3.817 1.00 33.97 124 VAL A N 1
ATOM 971 C CA . VAL A 1 124 ? 21.057 -11.906 -4.775 1.00 33.97 124 VAL A CA 1
ATOM 972 C C . VAL A 1 124 ? 22.489 -12.129 -5.269 1.00 33.97 124 VAL A C 1
ATOM 974 O O . VAL A 1 124 ? 23.440 -11.597 -4.703 1.00 33.97 124 VAL A O 1
ATOM 977 N N . GLY A 1 125 ? 22.645 -12.969 -6.294 1.00 25.88 125 GLY A N 1
ATOM 978 C CA . GLY A 1 125 ? 23.913 -13.160 -7.004 1.00 25.88 125 GLY A CA 1
ATOM 979 C C . GLY A 1 125 ? 24.219 -12.001 -7.969 1.00 25.88 125 GLY A C 1
ATOM 980 O O . GLY A 1 125 ? 23.289 -11.355 -8.462 1.00 25.88 125 GLY A O 1
ATOM 981 N N . PRO A 1 126 ? 25.504 -11.696 -8.238 1.00 28.19 126 PRO A N 1
ATOM 982 C CA . PRO A 1 126 ? 25.899 -10.533 -9.024 1.00 28.19 126 PRO A CA 1
ATOM 983 C C . PRO A 1 126 ? 25.568 -10.700 -10.513 1.00 28.19 126 PRO A C 1
ATOM 985 O O . PRO A 1 126 ? 25.586 -11.797 -11.063 1.00 28.19 126 PRO A O 1
ATOM 988 N N . MET A 1 127 ? 25.295 -9.563 -11.158 1.00 36.47 127 MET A N 1
ATOM 989 C CA . MET A 1 127 ? 25.091 -9.412 -12.601 1.00 36.47 127 MET A CA 1
ATOM 990 C C . MET A 1 127 ? 26.232 -10.061 -13.397 1.00 36.47 127 MET A C 1
ATOM 992 O O . MET A 1 127 ? 27.351 -9.549 -13.396 1.00 36.47 127 MET A O 1
ATOM 996 N N . ALA A 1 128 ? 25.930 -11.145 -14.113 1.00 28.62 128 ALA A N 1
ATOM 997 C CA . ALA A 1 128 ? 26.812 -11.740 -15.108 1.00 28.62 128 ALA A CA 1
ATOM 998 C C . ALA A 1 128 ? 26.128 -11.733 -16.484 1.00 28.62 128 ALA A C 1
ATOM 1000 O O . ALA A 1 128 ? 24.946 -12.045 -16.621 1.00 28.62 128 ALA A O 1
ATOM 1001 N N . GLN A 1 129 ? 26.900 -11.302 -17.479 1.00 30.69 129 GLN A N 1
ATOM 1002 C CA . GLN A 1 129 ? 26.558 -11.134 -18.889 1.00 30.69 129 GLN A CA 1
ATOM 1003 C C . GLN A 1 129 ? 25.895 -12.374 -19.503 1.00 30.69 129 GLN A C 1
ATOM 1005 O O . GLN A 1 129 ? 26.377 -13.488 -19.323 1.00 30.69 129 GLN A O 1
ATOM 1010 N N . LEU A 1 130 ? 24.857 -12.165 -20.319 1.00 29.19 130 LEU A N 1
ATOM 1011 C CA . LEU A 1 130 ? 24.326 -13.199 -21.205 1.00 29.19 130 LEU A CA 1
ATOM 1012 C C . LEU A 1 130 ? 24.956 -13.073 -22.597 1.00 29.19 130 LEU A C 1
ATOM 1014 O O . LEU A 1 130 ? 24.607 -12.192 -23.382 1.00 29.19 130 LEU A O 1
ATOM 1018 N N . VAL A 1 131 ? 25.874 -13.995 -22.886 1.00 27.22 131 VAL A N 1
ATOM 1019 C CA . VAL A 1 131 ? 26.165 -14.501 -24.230 1.00 27.22 131 VAL A CA 1
ATOM 1020 C C . VAL A 1 131 ? 25.559 -15.904 -24.307 1.00 27.22 131 VAL A C 1
ATOM 1022 O O . VAL A 1 131 ? 25.833 -16.716 -23.433 1.00 27.22 131 VAL A O 1
ATOM 1025 N N . GLY A 1 132 ? 24.797 -16.179 -25.369 1.00 28.34 132 GLY A N 1
ATOM 1026 C CA . GLY A 1 132 ? 24.679 -17.515 -25.968 1.00 28.34 132 GLY A CA 1
ATOM 1027 C C . GLY A 1 132 ? 23.745 -18.536 -25.306 1.00 28.34 132 GLY A C 1
ATOM 1028 O O . GLY A 1 132 ? 24.149 -19.263 -24.414 1.00 28.34 132 GLY A O 1
ATOM 1029 N N . ASP A 1 133 ? 22.529 -18.610 -25.850 1.00 32.22 133 ASP A N 1
ATOM 1030 C CA . ASP A 1 133 ? 21.850 -19.816 -26.363 1.00 32.22 133 ASP A CA 1
ATOM 1031 C C . ASP A 1 133 ? 21.833 -21.126 -25.528 1.00 32.22 133 ASP A C 1
ATOM 1033 O O . ASP A 1 133 ? 22.839 -21.814 -25.391 1.00 32.22 133 ASP A O 1
ATOM 1037 N N . GLN A 1 134 ? 20.628 -21.515 -25.082 1.00 33.53 134 GLN A N 1
ATOM 1038 C CA . GLN A 1 134 ? 19.893 -22.757 -25.422 1.00 33.53 134 GLN A CA 1
ATOM 1039 C C . GLN A 1 134 ? 19.053 -23.310 -24.257 1.00 33.53 134 GLN A C 1
ATOM 1041 O O . GLN A 1 134 ? 19.563 -23.640 -23.195 1.00 33.53 134 GLN A O 1
ATOM 1046 N N . GLY A 1 135 ? 17.752 -23.489 -24.526 1.00 41.41 135 GLY A N 1
ATOM 1047 C CA . GLY A 1 135 ? 16.885 -24.473 -23.866 1.00 41.41 135 GLY A CA 1
ATOM 1048 C C . GLY A 1 135 ? 16.462 -24.175 -22.424 1.00 41.41 135 GLY A C 1
ATOM 1049 O O . GLY A 1 135 ? 17.099 -24.623 -21.480 1.00 41.41 135 GLY A O 1
ATOM 1050 N N . GLY A 1 136 ? 15.310 -23.520 -22.239 1.00 29.95 136 GLY A N 1
ATOM 1051 C CA . GLY A 1 136 ? 14.711 -23.341 -20.913 1.00 29.95 136 GLY A CA 1
ATOM 1052 C C . GLY A 1 136 ? 13.197 -23.164 -20.976 1.00 29.95 136 GLY A C 1
ATOM 1053 O O . GLY A 1 136 ? 12.693 -22.191 -21.523 1.00 29.95 136 GLY A O 1
ATOM 1054 N N . GLN A 1 137 ? 12.487 -24.145 -20.433 1.00 32.12 137 GLN A N 1
ATOM 1055 C CA . GLN A 1 137 ? 11.036 -24.301 -20.388 1.00 32.12 137 GLN A CA 1
ATOM 1056 C C . GLN A 1 137 ? 10.338 -23.125 -19.673 1.00 32.12 137 GLN A C 1
ATOM 1058 O O . GLN A 1 137 ? 10.783 -22.659 -18.626 1.00 32.12 137 GLN A O 1
ATOM 1063 N N . LEU A 1 138 ? 9.225 -22.652 -20.242 1.00 31.62 138 LEU A N 1
ATOM 1064 C CA . LEU A 1 138 ? 8.410 -21.552 -19.724 1.00 31.62 138 LEU A CA 1
ATOM 1065 C C . LEU A 1 138 ? 7.814 -21.925 -18.350 1.00 31.62 138 LEU A C 1
ATOM 1067 O O . LEU A 1 138 ? 6.873 -22.714 -18.270 1.00 31.62 138 LEU A O 1
ATOM 1071 N N . VAL A 1 139 ? 8.343 -21.365 -17.259 1.00 34.44 139 VAL A N 1
ATOM 1072 C CA . VAL A 1 139 ? 7.785 -21.576 -15.913 1.00 34.44 139 VAL A CA 1
ATOM 1073 C C . VAL A 1 139 ? 6.620 -20.608 -15.698 1.00 34.44 139 VAL A C 1
ATOM 1075 O O . VAL A 1 139 ? 6.813 -19.428 -15.406 1.00 34.44 139 VAL A O 1
ATOM 1078 N N . HIS A 1 140 ? 5.391 -21.111 -15.831 1.00 35.66 140 HIS A N 1
ATOM 1079 C CA . HIS A 1 140 ? 4.187 -20.402 -15.396 1.00 35.66 140 HIS A CA 1
ATOM 1080 C C . HIS A 1 140 ? 4.222 -20.195 -13.875 1.00 35.66 140 HIS A C 1
ATOM 1082 O O . HIS A 1 140 ? 4.035 -21.133 -13.102 1.00 35.66 140 HIS A O 1
ATOM 1088 N N . ARG A 1 141 ? 4.417 -18.950 -13.431 1.00 33.62 141 ARG A N 1
ATOM 1089 C CA . ARG A 1 141 ? 4.230 -18.559 -12.028 1.00 33.62 141 ARG A CA 1
ATOM 1090 C C . ARG A 1 141 ? 2.743 -18.284 -11.793 1.00 33.62 141 ARG A C 1
ATOM 1092 O O . ARG A 1 141 ? 2.205 -17.322 -12.335 1.00 33.62 141 ARG A O 1
ATOM 1099 N N . LYS A 1 142 ? 2.066 -19.144 -11.025 1.00 30.41 142 LYS A N 1
ATOM 1100 C CA . LYS A 1 142 ? 0.687 -18.901 -10.571 1.00 30.41 142 LYS A CA 1
ATOM 1101 C C . LYS A 1 142 ? 0.701 -17.866 -9.443 1.00 30.41 142 LYS A C 1
ATOM 1103 O O . LYS A 1 142 ? 1.399 -18.046 -8.451 1.00 30.41 142 LYS A O 1
ATOM 1108 N N . ALA A 1 143 ? -0.080 -16.804 -9.612 1.00 32.44 143 ALA A N 1
ATOM 1109 C CA . ALA A 1 143 ? -0.396 -15.844 -8.563 1.00 32.44 143 ALA A CA 1
ATOM 1110 C C . ALA A 1 143 ? -1.215 -16.509 -7.441 1.00 32.44 143 ALA A C 1
ATOM 1112 O O . ALA A 1 143 ? -1.978 -17.449 -7.694 1.00 32.44 143 ALA A O 1
ATOM 1113 N N . LEU A 1 144 ? -1.068 -16.000 -6.212 1.00 32.69 144 LEU A N 1
ATOM 1114 C CA . LEU A 1 144 ? -1.926 -16.346 -5.079 1.00 32.69 144 LEU A CA 1
ATOM 1115 C C . LEU A 1 144 ? -3.394 -16.110 -5.464 1.00 32.69 144 LEU A C 1
ATOM 1117 O O . LEU A 1 144 ? -3.781 -14.997 -5.814 1.00 32.69 144 LEU A O 1
ATOM 1121 N N . LYS A 1 145 ? -4.217 -17.154 -5.369 1.00 24.92 145 LYS A N 1
ATOM 1122 C CA . LYS A 1 145 ? -5.670 -17.043 -5.488 1.00 24.92 145 LYS A CA 1
ATOM 1123 C C . LYS A 1 145 ? -6.241 -17.000 -4.074 1.00 24.92 145 LYS A C 1
ATOM 1125 O O . LYS A 1 145 ? -6.367 -18.040 -3.436 1.00 24.92 145 LYS A O 1
ATOM 1130 N N . ALA A 1 146 ? -6.559 -15.810 -3.575 1.00 28.59 146 ALA A N 1
ATOM 1131 C CA . ALA A 1 146 ? -7.440 -15.688 -2.421 1.00 28.59 146 ALA A CA 1
ATOM 1132 C C . ALA A 1 146 ? -8.855 -16.070 -2.884 1.00 28.59 146 ALA A C 1
ATOM 1134 O O . ALA A 1 146 ? -9.452 -15.392 -3.720 1.00 28.59 146 ALA A O 1
ATOM 1135 N N . GLN A 1 147 ? -9.356 -17.214 -2.422 1.00 23.52 147 GLN A N 1
ATOM 1136 C CA . GLN A 1 147 ? -10.752 -17.599 -2.607 1.00 23.52 147 GLN A CA 1
ATOM 1137 C C . GLN A 1 147 ? -11.581 -16.881 -1.542 1.00 23.52 147 GLN A C 1
ATOM 1139 O O . GLN A 1 147 ? -11.438 -17.163 -0.355 1.00 23.52 147 GLN A O 1
ATOM 1144 N N . PHE A 1 148 ? -12.438 -15.961 -1.974 1.00 29.73 148 PHE A N 1
ATOM 1145 C CA . PHE A 1 148 ? -13.557 -15.480 -1.170 1.00 29.73 148 PHE A CA 1
ATOM 1146 C C . PHE A 1 148 ? -14.794 -16.282 -1.597 1.00 29.73 148 PHE A C 1
ATOM 1148 O O . PHE A 1 148 ? -15.015 -16.451 -2.799 1.00 29.73 148 PHE A O 1
ATOM 1155 N N . PHE A 1 149 ? -15.501 -16.858 -0.621 1.00 39.97 149 PHE A N 1
ATOM 1156 C CA . PHE A 1 149 ? -16.746 -17.607 -0.830 1.00 39.97 149 PHE A CA 1
ATOM 1157 C C . PHE A 1 149 ? -17.888 -16.690 -1.268 1.00 39.97 149 PHE A C 1
ATOM 1159 O O . PHE A 1 149 ? -17.925 -15.536 -0.782 1.00 39.97 149 PHE A O 1
#

Foldseek 3Di:
DPPPPQQEAAEAEDDDQACCLVPVLVVLVRHYYFKYKYKHFADPVSVVVVVVSVVVSQKDWDDKAQDPPDVSRIIITMIGRQVCQVVVVHDDDPDDPPPPPPPPDDDDDDDDDDDDDPDDDPDPDDDDDDDDDDDDDDDDDDDDDDDDD

pLDDT: mean 71.11, std 27.09, range [23.52, 98.31]

Secondary structure (DSSP, 8-state):
----S--EEEEEEE--TTTHHHHHHHHHTT-EEEEEEEEEES-HHHHHHHHHHHHHTTEEEEEEEE-SSGGG-EEEEEEEEGGGTGGGT-------------TT------S------------------------------PPP-----

Sequence (149 aa):
MKSEGITSVELLKIDIEGAEFDVLIPFLEKNTVCQILIEIHGTVKKVVGLLKMMSLHGYLLFHYEINPGGNLQATEFSLIHESCLAKYGANLIKIQPIAEIDDDNQPDEPDGLIHHHLFDDVHVGPMAQLVGDQGGQLVHRKALKAQFF

Radius of gyration: 20.68 Å; chains: 1; bounding box: 44×66×38 Å